Protein AF-A0A7K3GDK5-F1 (afdb_monomer)

Radius of gyration: 24.38 Å; Cα contacts (8 Å, |Δi|>4): 57; chains: 1; bounding box: 38×23×77 Å

pLDDT: mean 89.99, std 13.28, range [53.62, 98.81]

Nearest PDB structures (foldseek):
  5hud-assembly1_G  TM=9.848E-01  e=2.977E-05  Corynebacterium glutamicum
  2w19-assembly1_D-2  TM=9.748E-01  e=5.892E-05  Mycobacterium tuberculosis H37Rv
  2w19-assembly1_C-2  TM=9.782E-01  e=8.550E-05  Mycobacterium tuberculosis H37Rv
  5ckx-assembly1_D  TM=9.729E-01  e=1.800E-04  Mycobacterium tuberculosis H37Rv

Structure (mmCIF, N/CA/C/O backbone):
data_AF-A0A7K3GDK5-F1
#
_entry.id   AF-A0A7K3GDK5-F1
#
loop_
_atom_site.group_PDB
_atom_site.id
_atom_site.type_symbol
_atom_site.label_atom_id
_atom_site.label_alt_id
_atom_site.label_comp_id
_atom_site.label_asym_id
_atom_site.label_entity_id
_atom_site.label_seq_id
_atom_site.pdbx_PDB_ins_code
_atom_site.Cartn_x
_atom_site.Cartn_y
_atom_site.Cartn_z
_atom_site.occupancy
_atom_site.B_iso_or_equiv
_atom_site.auth_seq_id
_atom_site.auth_comp_id
_atom_site.auth_asym_id
_atom_site.auth_atom_id
_atom_site.pdbx_PDB_model_num
ATOM 1 N N . MET A 1 1 ? 15.587 -12.556 -55.671 1.00 53.62 1 MET A N 1
ATOM 2 C CA . MET A 1 1 ? 15.590 -12.735 -54.199 1.00 53.62 1 MET A CA 1
ATOM 3 C C . MET A 1 1 ? 15.967 -11.465 -53.419 1.00 53.62 1 MET A C 1
ATOM 5 O O . MET A 1 1 ? 15.826 -11.463 -52.209 1.00 53.62 1 MET A O 1
ATOM 9 N N . THR A 1 2 ? 16.361 -10.361 -54.066 1.00 55.16 2 THR A N 1
ATOM 10 C CA . THR A 1 2 ? 16.920 -9.160 -53.404 1.00 55.16 2 THR A CA 1
ATOM 11 C C . THR A 1 2 ? 15.888 -8.166 -52.841 1.00 55.16 2 THR A C 1
ATOM 13 O O . THR A 1 2 ? 16.231 -7.329 -52.017 1.00 55.16 2 THR A O 1
ATOM 16 N N . THR A 1 3 ? 14.616 -8.245 -53.243 1.00 55.72 3 THR A N 1
ATOM 17 C CA . THR A 1 3 ? 13.567 -7.275 -52.855 1.00 55.72 3 THR A CA 1
ATOM 18 C C . THR A 1 3 ? 12.879 -7.586 -51.518 1.00 55.72 3 THR A C 1
ATOM 20 O O . THR A 1 3 ? 12.244 -6.712 -50.930 1.00 55.72 3 THR A O 1
ATOM 23 N N . GLN A 1 4 ? 12.997 -8.820 -51.015 1.00 58.59 4 GLN A N 1
ATOM 24 C CA . GLN A 1 4 ? 12.322 -9.257 -49.786 1.00 58.59 4 GLN A CA 1
ATOM 25 C C . GLN A 1 4 ? 13.102 -8.846 -48.522 1.00 58.59 4 GLN A C 1
ATOM 27 O O . GLN A 1 4 ? 12.496 -8.452 -47.527 1.00 58.59 4 GLN A O 1
ATOM 32 N N . THR A 1 5 ? 14.437 -8.816 -48.598 1.00 58.19 5 THR A N 1
ATOM 33 C CA . THR A 1 5 ? 15.333 -8.429 -47.494 1.00 58.19 5 THR A CA 1
ATOM 34 C C . THR A 1 5 ? 15.178 -6.957 -47.094 1.00 58.19 5 THR A C 1
ATOM 36 O O . THR A 1 5 ? 15.011 -6.655 -45.916 1.00 58.19 5 THR A O 1
ATOM 39 N N . ALA A 1 6 ? 15.098 -6.040 -48.066 1.00 61.22 6 ALA A N 1
ATOM 40 C CA . ALA A 1 6 ? 14.967 -4.600 -47.801 1.00 61.22 6 ALA A CA 1
ATOM 41 C C . ALA A 1 6 ? 13.630 -4.215 -47.129 1.00 61.22 6 ALA A C 1
ATOM 43 O O . ALA A 1 6 ? 13.536 -3.223 -46.404 1.00 61.22 6 ALA A O 1
ATOM 44 N N . THR A 1 7 ? 12.575 -5.005 -47.356 1.00 62.19 7 THR A N 1
ATOM 45 C CA . THR A 1 7 ? 11.254 -4.766 -46.753 1.00 62.19 7 THR A CA 1
ATOM 46 C C . THR A 1 7 ? 11.210 -5.247 -45.298 1.00 62.19 7 THR A C 1
ATOM 48 O O . THR A 1 7 ? 10.597 -4.595 -44.448 1.00 62.19 7 THR A O 1
ATOM 51 N N . ALA A 1 8 ? 11.903 -6.347 -44.986 1.00 63.22 8 ALA A N 1
ATOM 52 C CA . ALA A 1 8 ? 12.043 -6.858 -43.625 1.00 63.22 8 ALA A CA 1
ATOM 53 C C . ALA A 1 8 ? 12.844 -5.897 -42.726 1.00 63.22 8 ALA A C 1
ATOM 55 O O . ALA A 1 8 ? 12.387 -5.566 -41.633 1.00 63.22 8 ALA A O 1
ATOM 56 N N . GLU A 1 9 ? 13.963 -5.354 -43.216 1.00 62.88 9 GLU A N 1
ATOM 57 C CA . GLU A 1 9 ? 14.786 -4.382 -42.474 1.00 62.88 9 GLU A CA 1
ATOM 58 C C . GLU A 1 9 ? 14.031 -3.081 -42.169 1.00 62.88 9 GLU A C 1
ATOM 60 O O . GLU A 1 9 ? 14.065 -2.582 -41.045 1.00 62.88 9 GLU A O 1
ATOM 65 N N . LYS A 1 10 ? 13.261 -2.561 -43.133 1.00 65.88 10 LYS A N 1
ATOM 66 C CA . LYS A 1 10 ? 12.455 -1.344 -42.936 1.00 65.88 10 LYS A CA 1
ATOM 67 C C . LYS A 1 10 ? 11.327 -1.541 -41.916 1.00 65.88 10 LYS A C 1
ATOM 69 O O . LYS A 1 10 ? 10.961 -0.607 -41.202 1.00 65.88 10 LYS A O 1
ATOM 74 N N . THR A 1 11 ? 10.776 -2.751 -41.838 1.00 66.12 11 THR A N 1
ATOM 75 C CA . THR A 1 11 ? 9.717 -3.107 -40.880 1.00 66.12 11 THR A CA 1
ATOM 76 C C . THR A 1 11 ? 10.289 -3.307 -39.474 1.00 66.12 11 THR A C 1
ATOM 78 O O . THR A 1 11 ? 9.698 -2.833 -38.500 1.00 66.12 11 THR A O 1
ATOM 81 N N . ALA A 1 12 ? 11.467 -3.929 -39.365 1.00 64.00 12 ALA A N 1
ATOM 82 C CA . ALA A 1 12 ? 12.195 -4.086 -38.109 1.00 64.00 12 ALA A CA 1
ATOM 83 C C . ALA A 1 12 ? 12.612 -2.724 -37.531 1.00 64.00 12 ALA A C 1
ATOM 85 O O . ALA A 1 12 ? 12.273 -2.428 -36.389 1.00 64.00 12 ALA A O 1
ATOM 86 N N . ALA A 1 13 ? 13.201 -1.840 -38.346 1.00 64.81 13 ALA A N 1
ATOM 87 C CA . ALA A 1 13 ? 13.588 -0.489 -37.931 1.00 64.81 13 ALA A CA 1
ATOM 88 C C . ALA A 1 13 ? 12.386 0.378 -37.501 1.00 64.81 13 ALA A C 1
ATOM 90 O O . ALA A 1 13 ? 12.472 1.156 -36.553 1.00 64.81 13 ALA A O 1
ATOM 91 N N . LYS A 1 14 ? 11.225 0.219 -38.155 1.00 68.50 14 LYS A N 1
ATOM 92 C CA . LYS A 1 14 ? 9.987 0.918 -37.768 1.00 68.50 14 LYS A CA 1
ATOM 93 C C . LYS A 1 14 ? 9.407 0.395 -36.449 1.00 68.50 14 LYS A C 1
ATOM 95 O O . LYS A 1 14 ? 8.851 1.168 -35.673 1.00 68.50 14 LYS A O 1
ATOM 100 N N . THR A 1 15 ? 9.518 -0.907 -36.199 1.00 67.25 15 THR A N 1
ATOM 101 C CA . THR A 1 15 ? 9.054 -1.530 -34.948 1.00 67.25 15 THR A CA 1
ATOM 102 C C . THR A 1 15 ? 9.967 -1.152 -33.782 1.00 67.25 15 THR A C 1
ATOM 104 O O . THR A 1 15 ? 9.468 -0.749 -32.737 1.00 67.25 15 THR A O 1
ATOM 107 N N . ALA A 1 16 ? 11.283 -1.170 -33.999 1.00 63.97 16 ALA A N 1
ATOM 108 C CA . ALA A 1 16 ? 12.303 -0.658 -33.086 1.00 63.97 16 ALA A CA 1
ATOM 109 C C . ALA A 1 16 ? 12.057 0.814 -32.694 1.00 63.97 16 ALA A C 1
ATOM 111 O O . ALA A 1 16 ? 11.939 1.144 -31.510 1.00 63.97 16 ALA A O 1
ATOM 112 N N . GLY A 1 17 ? 11.823 1.686 -33.685 1.00 68.00 17 GLY A N 1
ATOM 113 C CA . GLY A 1 17 ? 11.457 3.091 -33.458 1.00 68.00 17 GLY A CA 1
ATOM 114 C C . GLY A 1 17 ? 10.175 3.273 -32.631 1.00 68.00 17 GLY A C 1
ATOM 115 O O . GLY A 1 17 ? 10.107 4.123 -31.750 1.00 68.00 17 GLY A O 1
ATOM 116 N N . LYS A 1 18 ? 9.163 2.424 -32.837 1.00 75.25 18 LYS A N 1
ATOM 117 C CA . LYS A 1 18 ? 7.911 2.474 -32.063 1.00 75.25 18 LYS A CA 1
ATOM 118 C C . LYS A 1 18 ? 8.101 2.036 -30.600 1.00 75.25 18 LYS A C 1
ATOM 120 O O . LYS A 1 18 ? 7.452 2.575 -29.701 1.00 75.25 18 LYS A O 1
ATOM 125 N N . THR A 1 19 ? 8.962 1.052 -30.344 1.00 75.56 19 THR A N 1
ATOM 126 C CA . THR A 1 19 ? 9.233 0.540 -28.988 1.00 75.56 19 THR A CA 1
ATOM 127 C C . THR A 1 19 ? 10.072 1.525 -28.174 1.00 75.56 19 THR A C 1
ATOM 129 O O . THR A 1 19 ? 9.786 1.760 -26.996 1.00 75.56 19 THR A O 1
ATOM 132 N N . THR A 1 20 ? 11.062 2.160 -28.803 1.00 82.19 20 THR A N 1
ATOM 133 C CA . THR A 1 20 ? 11.865 3.226 -28.184 1.00 82.19 20 THR A CA 1
ATOM 134 C C . THR A 1 20 ? 11.007 4.448 -27.834 1.00 82.19 20 THR A C 1
ATOM 136 O O . THR A 1 20 ? 11.097 4.945 -26.713 1.00 82.19 20 THR A O 1
ATOM 139 N N . GLU A 1 21 ? 10.070 4.858 -28.697 1.00 84.25 21 GLU A N 1
ATOM 140 C CA . GLU A 1 21 ? 9.101 5.928 -28.392 1.00 84.25 21 GLU A CA 1
ATOM 141 C C . GLU A 1 21 ? 8.184 5.600 -27.197 1.00 84.25 21 GLU A C 1
ATOM 143 O O . GLU A 1 21 ? 8.005 6.433 -26.308 1.00 84.25 21 GLU A O 1
ATOM 148 N N . LYS A 1 22 ? 7.633 4.378 -27.121 1.00 87.62 22 LYS A N 1
ATOM 149 C CA . LYS A 1 22 ? 6.731 3.953 -26.024 1.00 87.62 22 LYS A CA 1
ATOM 150 C C . LYS A 1 22 ? 7.427 3.915 -24.656 1.00 87.62 22 LYS A C 1
ATOM 152 O O . LYS A 1 22 ? 6.802 4.102 -23.607 1.00 87.62 22 LYS A O 1
ATOM 157 N N . THR A 1 23 ? 8.717 3.606 -24.653 1.00 90.38 23 THR A N 1
ATOM 158 C CA . THR A 1 23 ? 9.508 3.432 -23.428 1.00 90.38 23 THR A CA 1
ATOM 159 C C . THR A 1 23 ? 10.266 4.696 -23.035 1.00 90.38 23 THR A C 1
ATOM 161 O O . THR A 1 23 ? 10.584 4.858 -21.858 1.00 90.38 23 THR A O 1
ATOM 164 N N . GLY A 1 24 ? 10.509 5.605 -23.985 1.00 92.06 24 GLY A N 1
ATOM 165 C CA . GLY A 1 24 ? 11.409 6.749 -23.830 1.00 92.06 24 GLY A CA 1
ATOM 166 C C . GLY A 1 24 ? 12.892 6.371 -23.941 1.00 92.06 24 GLY A C 1
ATOM 167 O O . GLY A 1 24 ? 13.760 7.211 -23.694 1.00 92.06 24 GLY A O 1
ATOM 168 N N . ALA A 1 25 ? 13.194 5.116 -24.291 1.00 94.06 25 ALA A N 1
ATOM 169 C CA . ALA A 1 25 ? 14.552 4.624 -24.451 1.00 94.06 25 ALA A CA 1
ATOM 170 C C . ALA A 1 25 ? 15.215 5.188 -25.713 1.00 94.06 25 ALA A C 1
ATOM 172 O O . ALA A 1 25 ? 14.555 5.556 -26.683 1.00 94.06 25 ALA A O 1
ATOM 173 N N . ARG A 1 26 ? 16.550 5.232 -25.707 1.00 92.19 26 ARG A N 1
ATOM 174 C CA . ARG A 1 26 ? 17.357 5.687 -26.853 1.00 92.19 26 ARG A CA 1
ATOM 175 C C . ARG A 1 26 ? 18.032 4.549 -27.618 1.00 92.19 26 ARG A C 1
ATOM 177 O O . ARG A 1 26 ? 18.616 4.814 -28.661 1.00 92.19 26 ARG A O 1
ATOM 184 N N . THR A 1 27 ? 17.946 3.318 -27.113 1.00 91.69 27 THR A N 1
ATOM 185 C CA . THR A 1 27 ? 18.420 2.103 -27.789 1.00 91.69 27 THR A CA 1
ATOM 186 C C . THR A 1 27 ? 17.353 1.019 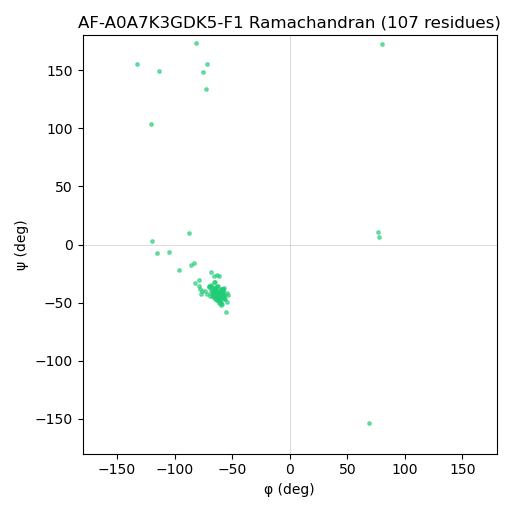-27.711 1.00 91.69 27 THR A C 1
ATOM 188 O O . THR A 1 27 ? 16.517 1.034 -26.800 1.00 91.69 27 THR A O 1
ATOM 191 N N . ASP A 1 28 ? 17.388 0.082 -28.653 1.00 88.94 28 ASP A N 1
ATOM 192 C CA . ASP A 1 28 ? 16.412 -1.004 -28.732 1.00 88.94 28 ASP A CA 1
ATOM 193 C C . ASP A 1 28 ? 16.556 -1.984 -27.562 1.00 88.94 28 ASP A C 1
ATOM 195 O O . ASP A 1 28 ? 15.553 -2.449 -27.023 1.00 88.94 28 ASP A O 1
ATOM 199 N N . GLU A 1 29 ? 17.782 -2.235 -27.091 1.00 91.44 29 GLU A N 1
ATOM 200 C CA . GLU A 1 29 ? 18.035 -3.092 -25.928 1.00 91.44 29 GLU A CA 1
AT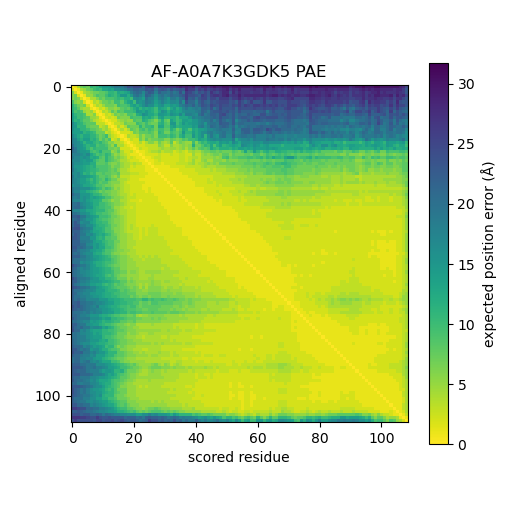OM 201 C C . GLU A 1 29 ? 17.460 -2.476 -24.650 1.00 91.44 29 GLU A C 1
ATOM 203 O O . GLU A 1 29 ? 16.809 -3.160 -23.858 1.00 91.44 29 GLU A O 1
ATOM 208 N N . ALA A 1 30 ? 17.655 -1.167 -24.457 1.00 93.81 30 ALA A N 1
ATOM 209 C CA . ALA A 1 30 ? 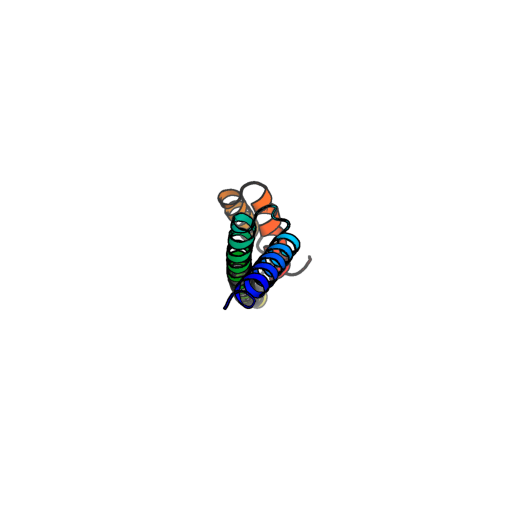17.069 -0.451 -23.331 1.00 93.81 30 ALA A CA 1
ATOM 210 C C . ALA A 1 30 ? 15.536 -0.422 -23.428 1.00 93.81 30 ALA A C 1
ATOM 212 O O . ALA A 1 30 ? 14.855 -0.552 -22.412 1.00 93.81 30 ALA A O 1
ATOM 213 N N . ALA A 1 31 ? 14.986 -0.287 -24.639 1.00 94.50 31 ALA A N 1
ATOM 214 C CA . ALA A 1 31 ? 13.545 -0.315 -24.863 1.00 94.50 31 ALA A CA 1
ATOM 215 C C . ALA A 1 31 ? 12.941 -1.681 -24.501 1.00 94.50 31 ALA A C 1
ATOM 217 O O . ALA A 1 31 ? 11.926 -1.731 -23.807 1.00 94.50 31 ALA A O 1
ATOM 218 N N . ALA A 1 32 ? 13.582 -2.777 -24.913 1.00 91.94 32 ALA A N 1
ATOM 219 C CA . ALA A 1 32 ? 13.158 -4.130 -24.560 1.00 91.94 32 ALA A CA 1
ATOM 220 C C . ALA A 1 32 ? 13.194 -4.349 -23.037 1.00 91.94 32 ALA A C 1
ATOM 222 O O . ALA A 1 32 ? 12.177 -4.706 -22.448 1.00 91.94 32 ALA A O 1
ATOM 223 N N . LEU A 1 33 ? 14.313 -4.011 -22.381 1.00 95.19 33 LEU A N 1
ATOM 224 C CA . LEU A 1 33 ? 14.463 -4.154 -20.928 1.00 95.19 33 LEU A CA 1
ATOM 225 C C . LEU A 1 33 ? 13.404 -3.362 -20.142 1.00 95.19 33 LEU A C 1
ATOM 227 O O . LEU A 1 33 ? 12.869 -3.854 -19.151 1.00 95.19 33 LEU A O 1
ATOM 231 N N . ILE A 1 34 ? 13.103 -2.128 -20.563 1.00 96.00 34 ILE A N 1
ATOM 232 C CA . ILE A 1 34 ? 12.077 -1.296 -19.916 1.00 96.00 34 ILE A CA 1
ATOM 233 C C . ILE A 1 34 ? 10.683 -1.894 -20.115 1.00 96.00 34 ILE A C 1
ATOM 235 O O . ILE A 1 34 ? 9.870 -1.822 -19.193 1.00 96.00 34 ILE A O 1
ATOM 239 N N . GLY A 1 35 ? 10.401 -2.463 -21.291 1.00 95.12 35 GLY A N 1
ATOM 240 C CA . GLY A 1 35 ? 9.159 -3.187 -21.556 1.00 95.12 35 GLY A CA 1
ATOM 241 C C . GLY A 1 35 ? 8.946 -4.312 -20.547 1.00 95.12 35 GLY A C 1
ATOM 242 O O . GLY A 1 35 ? 7.984 -4.265 -19.781 1.00 95.12 35 GLY A O 1
ATOM 243 N N . ASP A 1 36 ? 9.905 -5.233 -20.464 1.00 95.19 36 ASP A N 1
ATOM 244 C CA . ASP A 1 36 ? 9.850 -6.390 -19.561 1.00 95.19 36 ASP A CA 1
ATOM 245 C C . ASP A 1 36 ? 9.781 -5.968 -18.083 1.00 95.19 36 ASP A C 1
ATOM 247 O O . ASP A 1 36 ? 9.044 -6.538 -17.274 1.00 95.19 36 ASP A O 1
ATOM 251 N N . ALA A 1 37 ? 10.536 -4.931 -17.703 1.00 97.69 37 ALA A N 1
ATOM 252 C CA . ALA A 1 37 ? 10.515 -4.405 -16.344 1.00 97.69 37 ALA A CA 1
ATOM 253 C C . ALA A 1 37 ? 9.154 -3.796 -15.975 1.00 97.69 37 ALA A C 1
ATOM 255 O O . ALA A 1 37 ? 8.713 -3.963 -14.838 1.00 97.69 37 ALA A O 1
ATOM 256 N N . ARG A 1 38 ? 8.480 -3.112 -16.911 1.00 97.81 38 ARG A N 1
ATOM 257 C CA . ARG A 1 38 ? 7.135 -2.561 -16.687 1.00 97.81 38 ARG A CA 1
ATOM 258 C C . ARG A 1 38 ? 6.096 -3.664 -16.537 1.00 97.81 38 ARG A C 1
ATOM 260 O O . ARG A 1 38 ? 5.343 -3.613 -15.578 1.00 97.81 38 ARG A O 1
ATOM 267 N N . GLU A 1 39 ? 6.136 -4.701 -17.369 1.00 97.75 39 GLU A N 1
ATOM 268 C CA . GLU A 1 39 ? 5.246 -5.863 -17.206 1.00 97.75 39 GLU A CA 1
ATOM 269 C C . GLU A 1 39 ? 5.430 -6.529 -15.833 1.00 97.75 39 GLU A C 1
ATOM 271 O O . GLU A 1 39 ? 4.469 -6.925 -15.171 1.00 97.75 39 GLU A O 1
ATOM 276 N N . ARG A 1 40 ? 6.676 -6.597 -15.348 1.00 98.44 40 ARG A N 1
ATOM 277 C CA . ARG A 1 40 ? 6.959 -7.087 -13.996 1.00 98.44 40 ARG A CA 1
ATOM 278 C C . ARG A 1 40 ? 6.434 -6.155 -12.898 1.00 98.44 40 ARG A C 1
ATOM 280 O O . ARG A 1 40 ? 6.022 -6.665 -11.855 1.00 98.44 40 ARG A O 1
ATOM 287 N N . ILE A 1 41 ? 6.493 -4.834 -13.092 1.00 98.50 41 ILE A N 1
ATOM 288 C CA . ILE A 1 41 ? 5.908 -3.849 -12.167 1.00 98.50 41 ILE A CA 1
ATOM 289 C C . ILE A 1 41 ? 4.393 -4.028 -12.119 1.00 98.50 41 ILE A C 1
ATOM 291 O O . ILE A 1 41 ? 3.864 -4.189 -11.027 1.00 98.50 41 ILE A O 1
ATOM 295 N N . ASP A 1 42 ? 3.728 -4.135 -13.266 1.00 98.50 42 ASP A N 1
ATOM 296 C CA . ASP A 1 42 ? 2.276 -4.326 -13.335 1.00 98.50 42 ASP A CA 1
ATOM 297 C C . ASP A 1 42 ? 1.854 -5.595 -12.563 1.00 98.50 42 ASP A C 1
ATOM 299 O O . ASP A 1 42 ? 0.971 -5.562 -11.707 1.00 98.50 42 ASP A O 1
ATOM 303 N N . ALA A 1 43 ? 2.583 -6.704 -12.741 1.00 98.56 43 ALA A N 1
ATOM 304 C CA . ALA A 1 43 ? 2.340 -7.943 -11.995 1.00 98.56 43 ALA A CA 1
ATOM 305 C C . ALA A 1 43 ? 2.672 -7.855 -10.487 1.00 98.56 43 ALA A C 1
ATOM 307 O O . ALA A 1 43 ? 2.215 -8.679 -9.684 1.00 98.56 43 ALA A O 1
ATOM 308 N N . LEU A 1 44 ? 3.544 -6.934 -10.069 1.00 98.81 44 LEU A N 1
ATOM 309 C CA . LEU A 1 44 ? 3.774 -6.636 -8.651 1.00 98.81 44 LEU A CA 1
ATOM 310 C C . LEU A 1 44 ? 2.636 -5.784 -8.093 1.00 98.81 44 LEU A C 1
ATOM 312 O O . LEU A 1 44 ? 2.159 -6.086 -7.001 1.00 98.81 44 LEU A O 1
ATOM 316 N N . ASP A 1 45 ? 2.179 -4.791 -8.845 1.00 98.75 45 ASP A N 1
ATOM 317 C CA . ASP A 1 45 ? 1.102 -3.890 -8.452 1.00 98.75 45 ASP A CA 1
ATOM 318 C C . ASP A 1 45 ? -0.220 -4.644 -8.290 1.00 98.75 45 ASP A C 1
ATOM 320 O O . ASP A 1 45 ? -0.882 -4.473 -7.268 1.00 98.75 45 ASP A O 1
ATOM 324 N N . ASP A 1 46 ? -0.546 -5.581 -9.185 1.00 98.75 46 ASP A N 1
ATOM 325 C CA . ASP A 1 46 ? -1.715 -6.461 -9.035 1.00 98.75 46 ASP A CA 1
ATOM 326 C C . ASP A 1 46 ? -1.670 -7.261 -7.723 1.00 98.75 46 ASP A C 1
ATOM 328 O O . ASP A 1 46 ? -2.663 -7.369 -6.994 1.00 98.75 46 ASP A O 1
ATOM 332 N N . ARG A 1 47 ? -0.492 -7.790 -7.371 1.00 98.81 47 ARG A N 1
ATOM 333 C CA . ARG A 1 47 ? -0.296 -8.520 -6.110 1.00 98.81 47 ARG A CA 1
ATOM 334 C C . ARG A 1 47 ? -0.387 -7.600 -4.900 1.00 98.81 47 ARG A C 1
ATOM 336 O O . ARG A 1 47 ? -0.984 -7.986 -3.897 1.00 98.81 47 ARG A O 1
ATOM 343 N N . ILE A 1 48 ? 0.180 -6.397 -4.980 1.00 98.44 48 ILE A N 1
ATOM 344 C CA . ILE A 1 48 ? 0.074 -5.389 -3.924 1.00 98.44 48 ILE A CA 1
ATOM 345 C C . ILE A 1 48 ? -1.398 -5.028 -3.716 1.00 98.44 48 ILE A C 1
ATOM 347 O O . ILE A 1 48 ? -1.869 -5.095 -2.587 1.00 98.44 48 ILE A O 1
ATOM 351 N N . ILE A 1 49 ? -2.149 -4.730 -4.778 1.00 98.50 49 ILE A N 1
ATOM 352 C CA . ILE A 1 49 ? -3.579 -4.404 -4.704 1.00 98.50 49 ILE A CA 1
ATOM 353 C C . ILE A 1 49 ? -4.362 -5.545 -4.046 1.00 98.50 49 ILE A C 1
ATOM 355 O O . ILE A 1 49 ? -5.140 -5.285 -3.126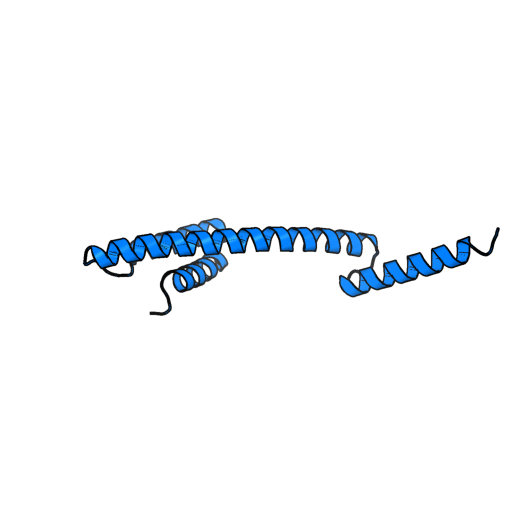 1.00 98.50 49 ILE A O 1
ATOM 359 N N . GLY A 1 50 ? -4.114 -6.797 -4.445 1.00 98.62 50 GLY A N 1
ATOM 360 C CA . GLY A 1 50 ? -4.738 -7.966 -3.820 1.00 98.62 50 GLY A CA 1
ATOM 361 C C . GLY A 1 50 ? -4.466 -8.052 -2.314 1.00 98.62 50 GLY A C 1
ATOM 362 O O . GLY A 1 50 ? -5.398 -8.186 -1.521 1.00 98.62 50 GLY A O 1
ATOM 363 N N . LEU A 1 51 ? -3.208 -7.875 -1.897 1.00 98.56 51 LEU A N 1
ATOM 364 C CA . LEU A 1 51 ? -2.820 -7.877 -0.479 1.00 98.56 51 LEU A CA 1
ATOM 365 C C . LEU A 1 51 ? -3.449 -6.717 0.307 1.00 98.56 51 LEU A C 1
ATOM 367 O O . LEU A 1 51 ? -3.816 -6.875 1.472 1.00 98.56 51 LEU A O 1
ATOM 371 N N . ILE A 1 52 ? -3.586 -5.542 -0.312 1.00 98.25 52 ILE A N 1
ATOM 372 C CA . ILE A 1 52 ? -4.245 -4.384 0.304 1.00 98.25 52 ILE A CA 1
ATOM 373 C C . ILE A 1 52 ? -5.725 -4.686 0.544 1.00 98.25 52 ILE A C 1
ATOM 375 O O . ILE A 1 52 ? -6.221 -4.456 1.648 1.00 98.25 52 ILE A O 1
ATOM 379 N N . GLN A 1 53 ? -6.420 -5.231 -0.455 1.00 98.31 53 GLN A N 1
ATOM 380 C CA . GLN A 1 53 ? -7.831 -5.608 -0.341 1.00 98.31 53 GLN A CA 1
ATOM 381 C C . GLN A 1 53 ? -8.046 -6.675 0.738 1.00 98.31 53 GLN A C 1
ATOM 383 O O . GLN A 1 53 ? -8.944 -6.536 1.571 1.00 98.31 53 GLN A O 1
ATOM 388 N N . GLU A 1 54 ? -7.186 -7.693 0.788 1.00 98.62 54 GLU A N 1
ATOM 389 C CA . GLU A 1 54 ? -7.217 -8.715 1.837 1.00 98.62 54 GLU A CA 1
ATOM 390 C C . GLU A 1 54 ? -7.012 -8.092 3.228 1.00 98.62 54 GLU A C 1
ATOM 392 O O . GLU A 1 54 ? -7.806 -8.316 4.147 1.00 98.62 54 GLU A O 1
ATOM 397 N N . ARG A 1 55 ? -6.006 -7.221 3.382 1.00 98.19 55 ARG A N 1
ATOM 398 C CA . ARG A 1 55 ? -5.748 -6.501 4.637 1.00 98.19 55 ARG A CA 1
ATOM 399 C C . ARG A 1 55 ? -6.940 -5.640 5.061 1.00 98.19 55 ARG A C 1
ATOM 401 O O . ARG A 1 55 ? -7.227 -5.549 6.259 1.00 98.19 55 ARG A O 1
ATOM 408 N N . MET A 1 56 ? -7.629 -5.001 4.113 1.00 97.94 56 MET A N 1
ATOM 409 C CA . MET A 1 56 ? -8.849 -4.234 4.377 1.00 97.94 56 MET A CA 1
ATOM 410 C C . MET A 1 56 ? -9.980 -5.134 4.879 1.00 97.94 56 MET A C 1
ATOM 412 O O . MET A 1 56 ? -10.603 -4.796 5.885 1.00 97.94 56 MET A O 1
ATOM 416 N N . ALA A 1 57 ? -10.204 -6.288 4.246 1.00 97.69 57 ALA A N 1
ATOM 417 C CA . ALA A 1 57 ? -11.227 -7.245 4.665 1.00 97.69 57 ALA A CA 1
ATOM 418 C C . ALA A 1 57 ? -10.968 -7.771 6.086 1.00 97.69 57 ALA A C 1
ATOM 420 O O . ALA A 1 57 ? -11.854 -7.719 6.941 1.00 97.69 57 ALA A O 1
ATOM 421 N N . VAL A 1 58 ? -9.730 -8.182 6.381 1.00 98.12 58 VAL A N 1
ATOM 422 C CA . VAL A 1 58 ? -9.330 -8.609 7.732 1.00 98.12 58 VAL A CA 1
ATOM 423 C C . VAL A 1 58 ? -9.500 -7.469 8.737 1.00 98.12 58 VAL A C 1
ATOM 425 O O . VAL A 1 58 ? -10.014 -7.679 9.835 1.00 98.12 58 VAL A O 1
ATOM 428 N N . SER A 1 59 ? -9.118 -6.244 8.365 1.00 97.62 59 SER A N 1
ATOM 429 C CA . SER A 1 59 ? -9.307 -5.079 9.232 1.00 97.62 59 SER A CA 1
ATOM 430 C C . SER A 1 59 ? -10.784 -4.867 9.551 1.00 97.62 59 SER A C 1
ATOM 432 O O . SER A 1 59 ? -11.108 -4.699 10.720 1.00 97.62 59 SER A O 1
ATOM 434 N N . ALA A 1 60 ? -11.682 -4.947 8.566 1.00 96.44 60 ALA A N 1
ATOM 435 C CA . ALA A 1 60 ? -13.119 -4.794 8.779 1.00 96.44 60 ALA A CA 1
ATOM 436 C C . ALA A 1 60 ? -13.670 -5.810 9.796 1.00 96.44 60 ALA A C 1
ATOM 438 O O . ALA A 1 60 ? -14.384 -5.413 10.714 1.00 96.44 60 ALA A O 1
ATOM 439 N N . VAL A 1 61 ? -13.259 -7.082 9.707 1.00 97.88 61 VAL A N 1
ATOM 440 C CA . VAL A 1 61 ? -13.630 -8.126 10.683 1.00 97.88 61 VAL A CA 1
ATOM 441 C C . VAL A 1 61 ? -13.183 -7.753 12.100 1.00 97.88 61 VAL A C 1
ATOM 443 O O . VAL A 1 61 ? -13.954 -7.873 13.051 1.00 97.88 61 VAL A O 1
ATOM 446 N N . ILE A 1 62 ? -11.954 -7.253 12.257 1.00 97.06 62 ILE A N 1
ATOM 447 C CA . ILE A 1 62 ? -11.437 -6.828 13.566 1.00 97.06 62 ILE A CA 1
ATOM 448 C C . ILE A 1 62 ? -12.218 -5.615 14.099 1.00 97.06 62 ILE A C 1
ATOM 450 O O . ILE A 1 62 ? -12.501 -5.539 15.297 1.00 97.06 62 ILE A O 1
ATOM 454 N N . GLN A 1 63 ? -12.545 -4.649 13.235 1.00 96.19 63 GLN A N 1
ATOM 455 C CA . GLN A 1 63 ? -13.314 -3.464 13.622 1.00 96.19 63 GLN A CA 1
ATOM 456 C C . GLN A 1 63 ? -14.720 -3.848 14.082 1.00 96.19 63 GLN A C 1
ATOM 458 O O . GLN A 1 63 ? -15.160 -3.352 15.118 1.00 96.19 63 GLN A O 1
ATOM 463 N N . GLU A 1 64 ? -15.381 -4.748 13.355 1.00 96.81 64 GLU A N 1
ATOM 464 C CA . GLU A 1 64 ? -16.700 -5.267 13.714 1.00 96.81 64 GLU A CA 1
ATOM 465 C C . GLU A 1 64 ? -16.657 -5.941 15.084 1.00 96.81 64 GLU A C 1
ATOM 467 O O . GLU A 1 64 ? -17.385 -5.533 15.983 1.00 96.81 64 GLU A O 1
ATOM 472 N N . ALA A 1 65 ? -15.716 -6.868 15.296 1.00 97.81 65 ALA A N 1
ATOM 473 C CA . ALA A 1 65 ? -15.559 -7.560 16.574 1.00 97.81 65 ALA A CA 1
ATOM 474 C C . ALA A 1 65 ? -15.313 -6.597 17.753 1.00 97.81 65 ALA A C 1
ATOM 476 O O . ALA A 1 65 ? -15.839 -6.800 18.847 1.00 97.81 65 ALA A O 1
ATOM 477 N N . ARG A 1 66 ? -14.526 -5.530 17.543 1.00 96.88 66 ARG A N 1
ATOM 478 C CA . ARG A 1 66 ? -14.299 -4.496 18.567 1.00 96.88 66 ARG A CA 1
ATOM 479 C C . ARG A 1 66 ? -15.563 -3.708 18.877 1.00 96.88 66 ARG A C 1
ATOM 481 O O . ARG A 1 66 ? -15.831 -3.437 20.043 1.00 96.88 66 ARG A O 1
ATOM 488 N N . ILE A 1 67 ? -16.304 -3.297 17.853 1.00 96.25 67 ILE A N 1
ATOM 489 C CA . ILE A 1 67 ? -17.515 -2.488 18.024 1.00 96.25 67 ILE A CA 1
ATOM 490 C C . ILE A 1 67 ? -18.617 -3.331 18.670 1.00 96.25 67 ILE A C 1
ATOM 492 O O . ILE A 1 67 ? -19.241 -2.878 19.629 1.00 96.25 67 ILE A O 1
ATOM 496 N N . SER A 1 68 ? -18.809 -4.571 18.216 1.00 97.88 68 SER A N 1
ATOM 497 C CA . SER A 1 68 ? -19.813 -5.489 18.758 1.00 97.88 68 SER A CA 1
ATOM 498 C C . SER A 1 68 ? -19.555 -5.841 20.225 1.00 97.88 68 SER A C 1
ATOM 500 O O . SER A 1 68 ? -20.492 -6.138 20.959 1.00 97.88 68 SER A O 1
ATOM 502 N N . SER A 1 69 ? -18.299 -5.773 20.682 1.00 97.81 69 SER A N 1
ATOM 503 C CA . SER A 1 69 ? -17.928 -5.954 22.090 1.00 97.81 69 SER A CA 1
ATOM 504 C C . SER A 1 69 ? -17.980 -4.660 22.924 1.00 97.81 69 SER A C 1
ATOM 506 O O . SER A 1 69 ? -17.452 -4.639 24.034 1.00 97.81 69 SER A O 1
ATOM 508 N N . GLY A 1 70 ? -18.535 -3.560 22.398 1.00 97.50 70 GLY A N 1
ATOM 509 C CA . GLY A 1 70 ? -18.607 -2.256 23.079 1.00 97.50 70 GLY A CA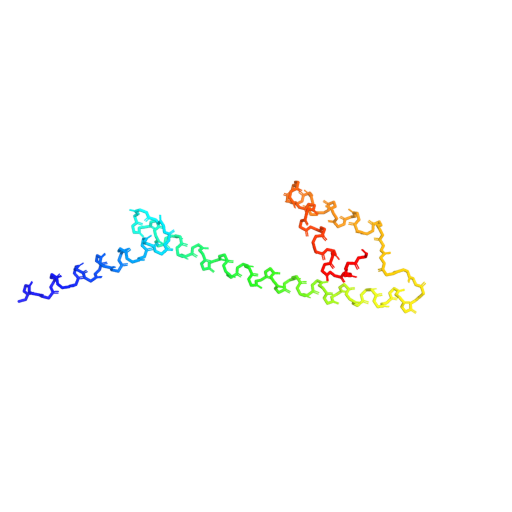 1
ATOM 510 C C . GLY A 1 70 ? -17.293 -1.462 23.094 1.00 97.50 70 GLY A C 1
ATOM 511 O O . GLY A 1 70 ? -17.164 -0.468 23.809 1.00 97.50 70 GLY A O 1
ATOM 512 N N . GLY A 1 71 ? -16.297 -1.899 22.325 1.00 96.69 71 GLY A N 1
ATOM 513 C CA . GLY A 1 71 ? -15.009 -1.236 22.186 1.00 96.69 71 GLY A CA 1
ATOM 514 C C . GLY A 1 71 ? -15.029 -0.071 21.194 1.00 96.69 71 GLY A C 1
ATOM 515 O O . GLY A 1 71 ? -15.988 0.179 20.464 1.00 96.69 71 GLY A O 1
ATOM 516 N N . ARG A 1 72 ? -13.909 0.658 21.139 1.00 95.06 72 ARG A N 1
ATOM 517 C CA . ARG A 1 72 ? -13.714 1.716 20.139 1.00 95.06 72 ARG A CA 1
ATOM 51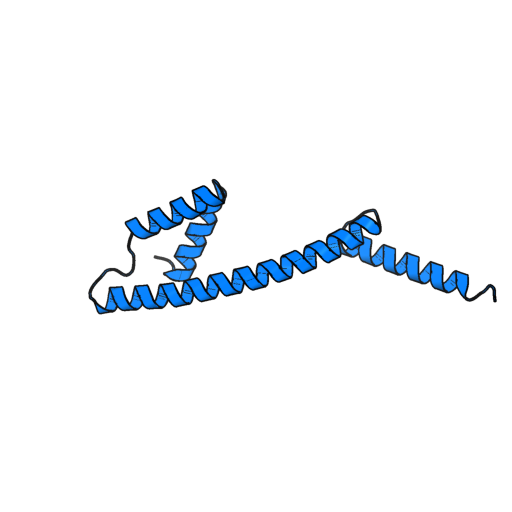8 C C . ARG A 1 72 ? -13.405 1.112 18.778 1.00 95.06 72 ARG A C 1
ATOM 520 O O . ARG A 1 72 ? -12.689 0.117 18.681 1.00 95.06 72 ARG A O 1
ATOM 527 N N . ARG A 1 73 ? -13.832 1.816 17.726 1.00 92.12 73 ARG A N 1
ATOM 528 C CA . ARG A 1 73 ? -13.444 1.510 16.346 1.00 92.12 73 ARG A CA 1
ATOM 529 C C . ARG A 1 73 ? -11.921 1.455 16.207 1.00 92.12 73 ARG A C 1
ATOM 531 O O . ARG A 1 73 ? -11.419 0.539 15.589 1.00 92.12 73 ARG A O 1
ATOM 538 N N . VAL A 1 74 ? -11.160 2.375 16.796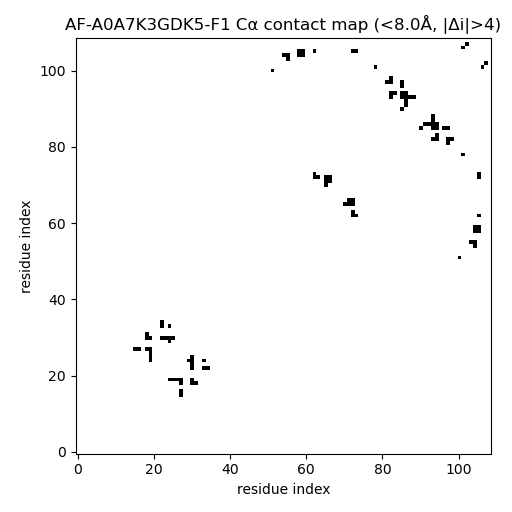 1.00 94.44 74 VAL A N 1
ATOM 539 C CA . VAL A 1 74 ? -9.694 2.430 16.622 1.00 94.44 74 VAL A CA 1
ATOM 540 C C . VAL A 1 74 ? -8.921 2.119 17.902 1.00 94.44 74 VAL A C 1
ATOM 542 O O . VAL A 1 74 ? -9.363 2.436 19.010 1.00 94.44 74 VAL A O 1
ATOM 545 N N . ASN A 1 75 ? -7.731 1.532 17.739 1.00 95.56 75 ASN A N 1
ATOM 546 C CA . ASN A 1 75 ? -6.750 1.336 18.804 1.00 95.56 75 ASN A CA 1
ATOM 547 C C . ASN A 1 75 ? -5.453 2.060 18.428 1.00 95.56 75 ASN A C 1
ATOM 549 O O . ASN A 1 75 ? -4.676 1.565 17.615 1.00 95.56 75 ASN A O 1
ATOM 553 N N . LEU A 1 76 ? -5.226 3.218 19.054 1.00 95.06 76 LEU A N 1
ATOM 554 C CA . LEU A 1 76 ? -4.082 4.077 18.759 1.00 95.06 76 LEU A CA 1
ATOM 555 C C . LEU A 1 76 ? -2.738 3.365 18.956 1.00 95.06 76 LEU A C 1
ATOM 557 O O . LEU A 1 76 ? -1.847 3.534 18.135 1.00 95.06 76 LEU A O 1
ATOM 561 N N . ASN A 1 77 ? -2.592 2.545 20.002 1.00 97.75 77 ASN A N 1
ATOM 562 C CA . ASN A 1 77 ? -1.334 1.839 20.249 1.00 97.75 77 ASN A CA 1
ATOM 563 C C . ASN A 1 77 ? -1.014 0.877 19.096 1.00 97.75 77 ASN A C 1
ATOM 565 O O . ASN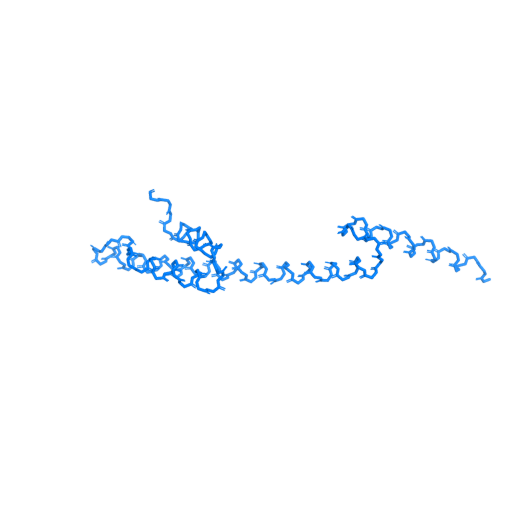 A 1 77 ? 0.077 0.906 18.533 1.00 97.75 77 ASN A O 1
ATOM 569 N N . ARG A 1 78 ? -2.015 0.105 18.654 1.00 97.62 78 ARG A N 1
ATOM 570 C CA . ARG A 1 78 ? -1.840 -0.797 17.512 1.00 97.62 78 ARG A CA 1
ATOM 571 C C . ARG A 1 78 ? -1.534 -0.043 16.216 1.00 97.62 78 ARG A C 1
ATOM 573 O O . ARG A 1 78 ? -0.773 -0.529 15.387 1.00 97.62 78 ARG A O 1
ATOM 580 N N . GLU A 1 79 ? -2.117 1.131 16.016 1.00 97.44 79 GLU A N 1
ATOM 581 C CA . GLU A 1 79 ? -1.806 1.954 14.845 1.00 97.44 79 GLU A CA 1
ATOM 582 C C . GLU A 1 79 ? -0.373 2.482 14.877 1.00 97.44 79 GLU A C 1
ATOM 584 O O . GLU A 1 79 ? 0.311 2.416 13.859 1.00 97.44 79 GLU A O 1
ATOM 589 N N . MET A 1 80 ? 0.119 2.911 16.042 1.00 98.19 80 MET A N 1
ATOM 590 C CA . MET A 1 80 ? 1.516 3.319 16.214 1.00 98.19 80 MET A CA 1
ATOM 591 C C . MET A 1 80 ? 2.493 2.177 15.902 1.00 98.19 80 MET A C 1
ATOM 593 O O . MET A 1 80 ? 3.503 2.411 15.239 1.00 98.19 80 MET A O 1
ATOM 597 N N . GLU A 1 81 ? 2.174 0.939 16.293 1.00 98.50 81 GLU A N 1
ATOM 598 C CA . GLU A 1 81 ? 2.962 -0.246 15.916 1.00 98.50 81 GLU A CA 1
ATOM 599 C C . GLU A 1 81 ? 3.002 -0.454 14.394 1.00 98.50 81 GLU A C 1
ATOM 601 O O . GLU A 1 81 ? 4.057 -0.753 13.836 1.00 98.50 81 GLU A O 1
ATOM 606 N N . VAL A 1 82 ? 1.872 -0.269 13.700 1.00 98.12 82 VAL A N 1
ATOM 607 C CA . VAL A 1 82 ? 1.812 -0.377 12.232 1.00 98.12 82 VAL A CA 1
ATOM 608 C C . VAL A 1 82 ? 2.662 0.710 11.570 1.00 98.12 82 VAL A C 1
ATOM 610 O O . VAL A 1 82 ? 3.415 0.409 10.645 1.00 98.12 82 VAL A O 1
ATOM 613 N N . LEU A 1 83 ? 2.583 1.956 12.048 1.00 98.19 83 LEU A N 1
ATOM 614 C CA . LEU A 1 83 ? 3.417 3.051 11.544 1.00 98.19 83 LEU A CA 1
ATOM 615 C C . LEU A 1 83 ? 4.912 2.754 11.730 1.00 98.19 83 LEU A C 1
ATOM 617 O O . LEU A 1 83 ? 5.696 2.993 10.809 1.00 98.19 83 LEU A O 1
ATOM 621 N N . GLY A 1 84 ? 5.293 2.222 12.897 1.00 98.44 84 GLY A N 1
ATOM 622 C CA . GLY A 1 84 ? 6.659 1.790 13.192 1.00 98.44 84 GLY A CA 1
ATOM 623 C C . GLY A 1 84 ? 7.128 0.703 12.231 1.00 98.44 84 GLY A C 1
ATOM 624 O O . GLY A 1 84 ? 8.136 0.879 11.557 1.00 98.44 84 GLY A O 1
ATOM 625 N N . HIS A 1 85 ? 6.330 -0.352 12.059 1.00 98.56 85 HIS A N 1
ATOM 626 C CA . HIS A 1 85 ? 6.669 -1.475 11.186 1.00 98.56 85 HIS A CA 1
ATOM 627 C C . HIS A 1 85 ? 6.958 -1.051 9.736 1.00 98.56 85 HIS A C 1
ATOM 629 O O . HIS A 1 85 ? 7.967 -1.448 9.156 1.00 98.56 85 HIS A O 1
ATOM 635 N N . TYR A 1 86 ? 6.107 -0.204 9.149 1.00 98.50 86 TYR A N 1
ATOM 636 C CA . TYR A 1 86 ? 6.345 0.294 7.790 1.00 98.50 86 TYR A CA 1
ATOM 637 C C . TYR A 1 86 ? 7.542 1.242 7.720 1.00 98.50 86 TYR A C 1
ATOM 639 O O . TYR A 1 86 ? 8.264 1.233 6.724 1.00 98.50 86 TYR A O 1
ATOM 647 N N . ARG A 1 87 ? 7.763 2.067 8.751 1.00 98.31 87 ARG A N 1
ATOM 648 C CA . ARG A 1 87 ? 8.930 2.953 8.814 1.00 98.31 87 ARG A CA 1
ATOM 649 C C . ARG A 1 87 ? 10.233 2.161 8.895 1.00 98.31 87 ARG A C 1
ATOM 651 O O . ARG A 1 87 ? 11.199 2.547 8.245 1.00 98.31 87 ARG A O 1
ATOM 658 N N . ASP A 1 88 ? 10.261 1.074 9.652 1.00 98.56 88 ASP A N 1
ATOM 659 C CA . ASP A 1 88 ? 11.451 0.234 9.786 1.00 98.56 88 ASP A CA 1
ATOM 660 C C . ASP A 1 88 ? 11.767 -0.490 8.470 1.00 98.56 88 ASP A C 1
ATOM 662 O O . ASP A 1 88 ? 12.927 -0.582 8.077 1.00 98.56 88 ASP A O 1
ATOM 666 N N . ALA A 1 89 ? 10.736 -0.936 7.743 1.00 98.25 89 ALA A N 1
ATOM 667 C CA . ALA A 1 89 ? 10.900 -1.634 6.468 1.00 98.25 89 ALA A CA 1
ATOM 668 C C . ALA A 1 89 ? 11.216 -0.705 5.279 1.00 98.25 89 ALA A C 1
ATOM 670 O O . ALA A 1 89 ? 11.988 -1.077 4.398 1.00 98.25 89 ALA A O 1
ATOM 671 N N . LEU A 1 90 ? 10.605 0.485 5.220 1.00 98.00 90 LEU A N 1
ATOM 672 C CA . LEU A 1 90 ? 10.635 1.372 4.042 1.00 98.00 90 LEU A CA 1
ATOM 673 C C . LEU A 1 90 ? 11.264 2.747 4.322 1.00 98.00 90 LEU A C 1
ATOM 675 O O . LEU A 1 90 ? 11.276 3.622 3.455 1.00 98.00 90 LEU A O 1
ATOM 679 N N . GLY A 1 91 ? 11.763 2.977 5.535 1.00 97.88 91 GLY A N 1
ATOM 680 C CA . GLY A 1 91 ? 12.278 4.270 5.972 1.00 97.88 91 GLY A CA 1
ATOM 681 C C . GLY A 1 91 ? 11.183 5.330 6.127 1.00 97.88 91 GLY A C 1
ATOM 682 O O . GLY A 1 91 ? 10.009 5.045 6.365 1.00 97.88 91 GLY A O 1
ATOM 683 N N . LYS A 1 92 ? 11.562 6.606 5.977 1.00 95.94 92 LYS A N 1
ATOM 684 C CA . LYS A 1 92 ? 10.650 7.755 6.147 1.00 95.94 92 LYS A CA 1
ATOM 685 C C . LYS A 1 92 ? 9.372 7.682 5.279 1.00 95.94 92 LYS A C 1
ATOM 687 O O . LYS A 1 92 ? 8.309 7.989 5.819 1.00 95.94 92 LYS A O 1
ATOM 692 N N . PRO A 1 93 ? 9.414 7.267 3.994 1.00 97.62 93 PRO A N 1
ATOM 693 C CA . PRO A 1 93 ? 8.202 7.105 3.181 1.00 97.62 93 PRO A CA 1
ATOM 694 C C . PRO A 1 93 ? 7.218 6.063 3.730 1.00 97.62 93 PRO A C 1
ATOM 696 O O . PRO A 1 93 ? 6.011 6.195 3.524 1.00 97.62 93 PRO A O 1
ATOM 699 N N . GLY A 1 94 ? 7.710 5.066 4.474 1.00 98.06 94 GLY A N 1
ATOM 700 C CA . GLY A 1 94 ? 6.891 4.008 5.063 1.00 98.06 94 GLY A CA 1
ATOM 701 C C . GLY A 1 94 ? 5.778 4.533 5.964 1.00 98.06 94 GLY A C 1
ATOM 702 O O . GLY A 1 94 ? 4.658 4.031 5.911 1.00 98.06 94 GLY A O 1
ATOM 703 N N . THR A 1 95 ? 6.035 5.600 6.726 1.00 97.81 95 THR A N 1
ATOM 704 C CA . THR A 1 95 ? 5.009 6.223 7.573 1.00 97.81 95 THR A CA 1
ATOM 705 C C . THR A 1 95 ? 3.824 6.738 6.753 1.00 97.81 95 THR A C 1
ATOM 707 O O . THR A 1 95 ? 2.683 6.522 7.148 1.00 97.81 95 THR A O 1
ATOM 710 N N . ALA A 1 96 ? 4.066 7.379 5.606 1.00 97.88 96 ALA A N 1
ATOM 711 C CA . ALA A 1 96 ? 2.990 7.893 4.756 1.00 97.88 96 ALA A CA 1
ATOM 712 C C . ALA A 1 96 ? 2.165 6.751 4.145 1.00 97.88 96 ALA A C 1
ATOM 714 O O . ALA A 1 96 ? 0.938 6.798 4.173 1.00 97.88 96 ALA A O 1
ATOM 715 N N . ILE A 1 97 ? 2.832 5.686 3.689 1.00 98.06 97 ILE A N 1
ATOM 716 C CA . ILE A 1 97 ? 2.163 4.486 3.166 1.00 98.06 97 ILE A CA 1
ATOM 717 C C . ILE A 1 97 ? 1.274 3.855 4.245 1.00 98.06 97 ILE A C 1
ATOM 719 O O . ILE A 1 97 ? 0.114 3.534 3.989 1.00 98.06 97 ILE A O 1
ATOM 723 N N . ALA A 1 98 ? 1.788 3.710 5.468 1.00 97.94 98 ALA A N 1
ATOM 724 C CA . ALA A 1 98 ? 1.023 3.156 6.577 1.00 97.94 98 ALA A CA 1
ATOM 725 C C . ALA A 1 98 ? -0.167 4.037 6.977 1.00 97.94 98 ALA A C 1
ATOM 727 O O . ALA A 1 98 ? -1.237 3.505 7.258 1.00 97.94 98 ALA A O 1
ATOM 728 N N . MET A 1 99 ? -0.014 5.364 6.959 1.00 97.19 99 MET A N 1
ATOM 729 C CA . MET A 1 99 ? -1.117 6.300 7.199 1.00 97.19 99 MET A CA 1
ATOM 730 C C . MET A 1 99 ? -2.241 6.110 6.177 1.00 97.19 99 MET A C 1
ATOM 732 O O . MET A 1 99 ? -3.380 5.862 6.573 1.00 97.19 99 MET A O 1
ATOM 736 N N . THR A 1 100 ? -1.919 6.117 4.880 1.00 97.38 100 THR A N 1
ATOM 737 C CA . THR A 1 100 ? -2.903 5.870 3.815 1.00 97.38 100 THR A CA 1
ATOM 738 C C . THR A 1 100 ? -3.564 4.501 3.970 1.00 97.38 100 THR A C 1
ATOM 740 O O . THR A 1 100 ? -4.780 4.373 3.850 1.00 97.38 100 THR A O 1
ATOM 743 N N . MET A 1 101 ? -2.790 3.469 4.309 1.00 97.69 101 MET A N 1
ATOM 744 C CA . MET A 1 101 ? -3.320 2.128 4.552 1.00 97.69 101 MET A CA 1
ATOM 745 C C . MET A 1 101 ? -4.312 2.088 5.724 1.00 97.69 101 MET A C 1
ATOM 747 O O . MET A 1 101 ? -5.366 1.460 5.638 1.00 97.69 101 MET A O 1
ATOM 751 N N . LEU A 1 102 ? -3.984 2.743 6.840 1.00 96.94 102 LEU A N 1
ATOM 752 C CA . LEU A 1 102 ? -4.865 2.819 8.005 1.00 96.94 102 LEU A CA 1
ATOM 753 C C . LEU A 1 102 ? -6.156 3.576 7.677 1.00 96.94 102 LEU A C 1
ATOM 755 O O . LEU A 1 102 ? -7.227 3.133 8.091 1.00 96.94 102 LEU A O 1
ATOM 759 N N . GLU A 1 103 ? -6.071 4.664 6.910 1.00 96.00 103 GLU A N 1
ATOM 760 C CA . GLU A 1 103 ? -7.230 5.415 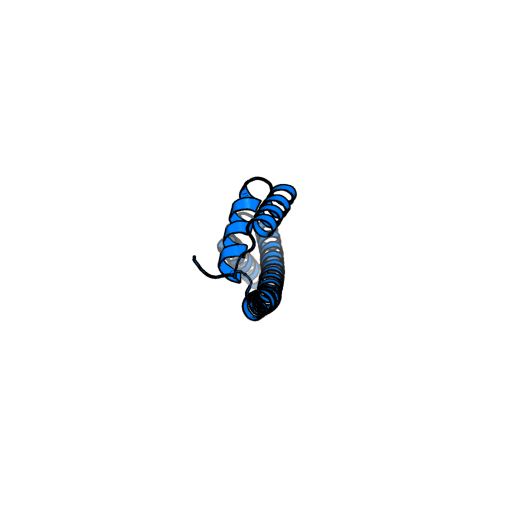6.409 1.00 96.00 103 GLU A CA 1
ATOM 761 C C . GLU A 1 103 ? -8.144 4.554 5.529 1.00 96.00 103 GLU A C 1
ATOM 763 O O . GLU A 1 103 ? -9.354 4.538 5.756 1.00 96.00 103 GLU A O 1
ATOM 768 N N . LEU A 1 104 ? -7.585 3.777 4.592 1.00 95.56 104 LEU A N 1
ATOM 769 C CA . LEU A 1 104 ? -8.360 2.844 3.763 1.00 95.56 104 LEU A CA 1
ATOM 770 C C . LEU A 1 104 ? -9.124 1.814 4.608 1.00 95.56 104 LEU A C 1
ATOM 772 O O . LEU A 1 104 ? -10.262 1.478 4.294 1.00 95.56 104 LEU A O 1
ATOM 776 N N . CYS A 1 105 ? -8.521 1.318 5.692 1.00 94.25 105 CYS A N 1
ATOM 777 C CA . CYS A 1 105 ? -9.126 0.272 6.517 1.00 94.25 105 CYS A CA 1
ATOM 778 C C . CYS A 1 105 ? -10.201 0.766 7.495 1.00 94.25 105 CYS A C 1
ATOM 780 O O . CYS A 1 105 ? -11.089 -0.008 7.848 1.00 94.25 105 CYS A O 1
ATOM 782 N N . ARG A 1 106 ? -10.112 2.004 7.993 1.00 91.25 106 ARG A N 1
ATOM 783 C CA . ARG A 1 106 ? -11.014 2.508 9.052 1.00 91.25 106 ARG A CA 1
ATOM 784 C C . ARG A 1 106 ? -11.920 3.661 8.619 1.00 91.25 106 ARG A C 1
ATOM 786 O O . ARG A 1 106 ? -12.791 4.045 9.398 1.00 91.25 106 ARG A O 1
ATOM 793 N N . GLY A 1 107 ? -11.718 4.184 7.410 1.00 84.94 107 GLY A N 1
ATOM 794 C CA . GLY A 1 107 ? -12.324 5.423 6.935 1.00 84.94 107 GLY A CA 1
ATOM 795 C C . GLY A 1 107 ? -11.600 6.667 7.459 1.00 84.94 107 GLY A C 1
ATOM 796 O O . GLY A 1 107 ? -10.709 6.587 8.310 1.00 84.94 107 GLY A O 1
ATOM 797 N N . ARG A 1 108 ? -11.996 7.838 6.944 1.00 76.56 108 ARG A N 1
ATOM 798 C CA . ARG A 1 108 ? -11.576 9.126 7.513 1.00 76.56 108 ARG A CA 1
ATOM 799 C C . ARG A 1 108 ? -12.300 9.352 8.842 1.00 76.56 108 ARG A C 1
ATOM 801 O O . ARG A 1 108 ? -13.506 9.122 8.923 1.00 76.56 108 ARG A O 1
ATOM 808 N N . ILE A 1 109 ? -11.538 9.762 9.854 1.00 59.78 109 ILE A N 1
ATOM 809 C CA . ILE A 1 109 ? -12.034 10.215 11.163 1.00 59.78 109 ILE A CA 1
ATOM 810 C C . ILE A 1 109 ? -12.196 11.729 11.108 1.00 59.78 109 ILE A C 1
ATOM 812 O O . ILE A 1 109 ? -11.323 12.369 10.478 1.00 59.78 109 ILE A O 1
#

Foldseek 3Di:
DPPVVVVVVVVVVVVLVVLCVVQVHPGSVVSVVSVVVVVVVVVVVVVVVVVLVVVLVVLQVVLCVQVVVVHDSDDVVVLVVQLVVQCVVPNPVRNVVSVVSVCSNRPDD

Mean predicted aligned error: 7.35 Å

Sequence (109 aa):
MTTQTATAEKTAAKTAGKTTEKTGARTDEAAALIGDARERIDALDDRIIGLIQERMAVSAVIQEARISSGGRRVNLNREMEVLGHYRDALGKPGTAIAMTMLELCRGRI

Secondary structure (DSSP, 8-state):
-HHHHHHHHHHHHHHHHHHHHHHT-SSHHHHHHHHHHHHHHHHHHHHHHHHHHHHHHHHHHHHHHHHHTT--S--HHHHHHHHHHHHHHH-HHHHHHHHHHHHHHH---

Solvent-accessible surface area (backbone atoms only — not comparable to full-atom values): 5965 Å² total; per-residue (Å²): 130,77,74,62,59,62,54,52,54,55,50,50,54,52,50,45,54,52,43,16,64,77,61,70,33,92,43,60,69,56,15,51,52,51,50,57,50,47,57,52,46,54,60,46,49,56,51,49,52,51,52,50,52,51,52,32,54,55,40,42,55,52,34,49,56,30,42,77,70,74,44,62,74,72,57,68,70,63,49,53,51,47,31,48,54,30,25,73,75,57,38,80,65,16,36,57,56,35,49,55,52,51,35,72,43,72,48,88,129